Protein AF-A0A4R1V3K7-F1 (afdb_monomer_lite)

Radius of gyration: 15.87 Å; chains: 1; bounding box: 49×26×34 Å

Secondary structure (DSSP, 8-state):
-HHHHHHHHHHHHHHHHHHHHHGGGTS-SSHHHHHHHHHHHHHHHHHHTT-S----SSS--HHHHHHHHH-

pLDDT: mean 82.96, std 10.26, range [55.72, 92.88]

Structure (mmCIF, N/CA/C/O backbone):
data_AF-A0A4R1V3K7-F1
#
_entry.id   AF-A0A4R1V3K7-F1
#
loop_
_atom_site.group_PDB
_atom_site.id
_atom_site.type_symbol
_atom_site.label_atom_id
_atom_site.label_alt_id
_atom_site.label_comp_id
_atom_site.label_asym_id
_atom_site.label_entity_id
_atom_site.label_seq_id
_atom_site.pdbx_PDB_ins_code
_atom_site.Cartn_x
_atom_site.Cartn_y
_atom_site.Cartn_z
_atom_site.occupancy
_atom_site.B_iso_or_equiv
_atom_site.auth_seq_id
_atom_site.auth_comp_id
_atom_site.auth_asym_id
_atom_site.auth_atom_id
_atom_site.pdbx_PDB_model_num
ATOM 1 N N . MET A 1 1 ? 24.771 2.195 17.494 1.00 61.53 1 MET A N 1
ATOM 2 C CA . MET A 1 1 ? 24.368 1.610 16.187 1.00 61.53 1 MET A CA 1
ATOM 3 C C . MET A 1 1 ? 22.954 0.993 16.127 1.00 61.53 1 MET A C 1
ATOM 5 O O . MET A 1 1 ? 22.553 0.544 15.063 1.00 61.53 1 MET A O 1
ATOM 9 N N . ARG A 1 2 ? 22.132 1.021 17.192 1.00 63.78 2 ARG A N 1
ATOM 10 C CA . ARG A 1 2 ? 20.778 0.414 17.182 1.00 63.78 2 ARG A CA 1
ATOM 11 C C . ARG A 1 2 ? 19.745 1.117 16.286 1.00 63.78 2 ARG A C 1
ATOM 13 O O . ARG A 1 2 ? 18.888 0.454 15.715 1.00 63.78 2 ARG A O 1
ATOM 20 N N . GLN A 1 3 ? 19.841 2.438 16.135 1.00 72.56 3 GLN A N 1
ATOM 21 C CA . GLN A 1 3 ? 18.873 3.219 15.354 1.00 72.56 3 GLN A CA 1
ATOM 22 C C . GLN A 1 3 ? 18.893 2.867 13.857 1.00 72.56 3 GLN A C 1
ATOM 24 O O . GLN A 1 3 ? 17.840 2.694 13.252 1.00 72.56 3 GLN A O 1
ATOM 29 N N . SER A 1 4 ? 20.085 2.659 13.283 1.00 82.25 4 SER A N 1
ATOM 30 C CA . SER A 1 4 ? 20.245 2.260 11.875 1.00 82.25 4 SER A CA 1
ATOM 31 C C . SER A 1 4 ? 19.581 0.907 11.581 1.00 82.25 4 SER A C 1
ATOM 33 O O . SER A 1 4 ? 18.871 0.762 10.586 1.00 82.25 4 SER A O 1
ATOM 35 N N . GLN A 1 5 ? 19.714 -0.063 12.495 1.00 85.38 5 GLN A N 1
ATOM 36 C CA . GLN A 1 5 ? 19.073 -1.371 12.345 1.00 85.38 5 GLN A CA 1
ATOM 37 C C . GLN A 1 5 ? 17.545 -1.295 12.464 1.00 85.38 5 GLN A C 1
ATOM 39 O O . GLN A 1 5 ? 16.839 -1.990 11.739 1.00 85.38 5 GLN A O 1
ATOM 44 N N . TYR A 1 6 ? 17.022 -0.447 13.352 1.00 87.50 6 TYR A N 1
ATOM 45 C CA . TYR A 1 6 ? 15.579 -0.261 13.510 1.00 87.50 6 TYR A CA 1
ATOM 46 C C . TYR A 1 6 ? 14.929 0.341 12.256 1.00 87.50 6 TYR A C 1
ATOM 48 O O . TYR A 1 6 ? 13.912 -0.170 11.786 1.00 87.50 6 TYR A O 1
ATOM 56 N N . ILE A 1 7 ? 15.536 1.387 11.686 1.00 86.19 7 ILE A N 1
ATOM 57 C CA . ILE A 1 7 ? 15.044 2.019 10.453 1.00 86.19 7 ILE A CA 1
ATOM 58 C C . ILE A 1 7 ? 15.080 1.032 9.289 1.00 86.19 7 ILE A C 1
ATOM 60 O O . ILE A 1 7 ? 14.075 0.876 8.598 1.00 86.19 7 ILE A O 1
ATOM 64 N N . LYS A 1 8 ? 16.192 0.305 9.136 1.00 89.12 8 LYS A N 1
ATOM 65 C CA . LYS A 1 8 ? 16.327 -0.764 8.142 1.00 89.12 8 LYS A CA 1
ATOM 66 C C . LYS A 1 8 ? 15.199 -1.790 8.289 1.00 89.12 8 LYS A C 1
ATOM 68 O O . LYS A 1 8 ? 14.396 -1.957 7.383 1.00 89.12 8 LYS A O 1
ATOM 73 N N . ASN A 1 9 ? 15.012 -2.345 9.486 1.00 90.69 9 ASN A N 1
ATOM 74 C CA . ASN A 1 9 ? 13.954 -3.325 9.742 1.00 90.69 9 ASN A CA 1
ATOM 75 C C . ASN A 1 9 ? 12.541 -2.814 9.393 1.00 90.69 9 ASN A C 1
ATOM 77 O O . ASN A 1 9 ? 11.735 -3.588 8.874 1.00 90.69 9 ASN A O 1
ATOM 81 N N . ARG A 1 10 ? 12.229 -1.531 9.642 1.00 89.94 1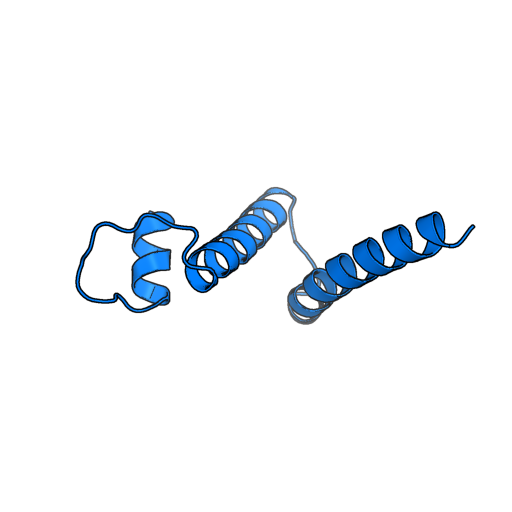0 ARG A N 1
ATOM 82 C CA . ARG A 1 10 ? 10.941 -0.932 9.243 1.00 89.94 10 ARG A CA 1
ATOM 83 C C . ARG A 1 10 ? 10.784 -0.858 7.725 1.00 89.94 10 ARG A C 1
ATOM 85 O O . ARG A 1 10 ? 9.723 -1.223 7.221 1.00 89.94 10 ARG A O 1
ATOM 92 N N . ILE A 1 11 ? 11.824 -0.426 7.014 1.00 88.75 11 ILE A N 1
ATOM 93 C CA . ILE A 1 11 ? 11.835 -0.348 5.546 1.00 88.75 11 ILE A CA 1
ATOM 94 C C . ILE A 1 11 ? 11.687 -1.752 4.942 1.00 88.75 11 ILE A C 1
ATOM 96 O O . ILE A 1 11 ? 10.813 -1.984 4.107 1.00 88.75 11 ILE A O 1
ATOM 100 N N . GLU A 1 12 ? 12.469 -2.727 5.416 1.00 92.50 12 GLU A N 1
ATOM 101 C CA . GLU A 1 12 ? 12.368 -4.124 4.981 1.00 92.50 12 GLU A CA 1
ATOM 102 C C . GLU A 1 12 ? 10.963 -4.706 5.190 1.00 92.50 12 GLU A C 1
ATOM 104 O O . GLU A 1 12 ? 10.468 -5.459 4.344 1.00 92.50 12 GLU A O 1
ATOM 109 N N . GLN A 1 13 ? 10.313 -4.386 6.312 1.00 92.25 13 GLN A N 1
ATOM 110 C CA . GLN A 1 13 ? 8.978 -4.890 6.625 1.00 92.25 13 GLN A CA 1
ATOM 111 C C . GLN A 1 13 ? 7.913 -4.309 5.692 1.00 92.25 13 GLN A C 1
ATOM 113 O O . GLN A 1 13 ? 7.034 -5.049 5.235 1.00 92.25 13 GLN A O 1
ATOM 118 N N . ASP A 1 14 ? 8.000 -3.016 5.392 1.00 87.31 14 ASP A N 1
ATOM 119 C CA . ASP A 1 14 ? 7.069 -2.353 4.485 1.00 87.31 14 ASP A CA 1
ATOM 120 C C . ASP A 1 14 ? 7.206 -2.897 3.055 1.00 87.31 14 ASP A C 1
ATOM 122 O O . ASP A 1 14 ? 6.242 -3.400 2.466 1.00 87.31 14 ASP A O 1
ATOM 126 N N . HIS A 1 15 ? 8.446 -3.003 2.567 1.00 89.62 15 HIS A N 1
ATOM 127 C CA . HIS A 1 15 ? 8.747 -3.662 1.298 1.00 89.62 15 HIS A CA 1
ATOM 128 C C . HIS A 1 15 ? 8.225 -5.103 1.250 1.00 89.62 15 HIS A C 1
ATOM 130 O O . HIS A 1 15 ? 7.718 -5.550 0.218 1.00 89.62 15 HIS A O 1
ATOM 136 N N . ARG A 1 16 ? 8.323 -5.859 2.352 1.00 92.88 16 ARG A N 1
ATOM 137 C CA . ARG A 1 16 ? 7.834 -7.245 2.416 1.00 92.88 16 ARG A CA 1
ATOM 138 C C . ARG A 1 16 ? 6.313 -7.321 2.248 1.00 92.88 16 ARG A C 1
ATOM 140 O O . ARG A 1 16 ? 5.836 -8.253 1.596 1.00 92.88 16 ARG A O 1
ATOM 147 N N . ARG A 1 17 ? 5.548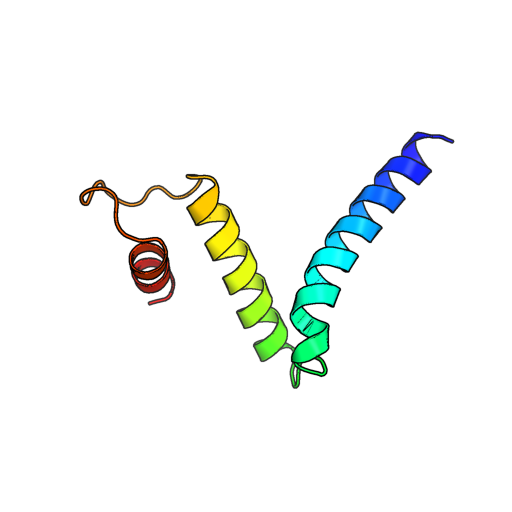 -6.361 2.783 1.00 89.38 17 ARG A N 1
ATOM 148 C CA . ARG A 1 17 ? 4.085 -6.294 2.597 1.00 89.38 17 ARG A CA 1
ATOM 149 C C . ARG A 1 17 ? 3.717 -6.064 1.135 1.00 89.38 17 ARG A C 1
ATOM 151 O O . ARG A 1 17 ? 2.902 -6.814 0.597 1.00 89.38 17 ARG A O 1
ATOM 158 N N . ILE A 1 18 ? 4.367 -5.096 0.494 1.00 87.75 18 ILE A N 1
ATOM 159 C CA . ILE A 1 18 ? 4.150 -4.760 -0.918 1.00 87.75 18 ILE A CA 1
ATOM 160 C C . ILE A 1 18 ? 4.538 -5.949 -1.813 1.00 87.75 18 ILE A C 1
ATOM 162 O O . ILE A 1 18 ? 3.720 -6.438 -2.594 1.00 87.75 18 ILE A O 1
ATOM 166 N N . LYS A 1 19 ? 5.734 -6.525 -1.619 1.00 89.50 19 LYS A N 1
ATOM 167 C CA . LYS A 1 19 ? 6.198 -7.704 -2.374 1.00 89.50 19 LYS A CA 1
ATOM 168 C C . LYS A 1 19 ? 5.254 -8.899 -2.237 1.00 89.50 19 LYS A C 1
ATOM 170 O O . LYS A 1 19 ? 5.026 -9.594 -3.222 1.00 89.50 19 LYS A O 1
ATOM 175 N N . ARG A 1 20 ? 4.673 -9.141 -1.054 1.00 91.81 20 ARG A N 1
ATOM 176 C CA . ARG A 1 20 ? 3.720 -10.247 -0.843 1.00 91.81 20 ARG A CA 1
ATOM 177 C C . ARG A 1 20 ? 2.444 -10.092 -1.678 1.00 91.81 20 ARG A C 1
ATOM 179 O O . ARG A 1 20 ? 1.916 -11.100 -2.133 1.00 91.81 20 ARG A O 1
ATOM 186 N N . ARG A 1 21 ? 1.963 -8.862 -1.889 1.00 88.56 21 ARG A N 1
ATOM 187 C CA . ARG A 1 21 ? 0.792 -8.574 -2.737 1.00 88.56 21 ARG A CA 1
ATOM 188 C C . ARG A 1 21 ? 1.110 -8.674 -4.229 1.00 88.56 21 ARG A C 1
ATOM 190 O O . ARG A 1 21 ? 0.288 -9.186 -4.973 1.00 88.56 21 ARG A O 1
ATOM 197 N N . ILE A 1 22 ? 2.300 -8.237 -4.641 1.00 88.50 22 ILE A N 1
ATOM 198 C CA . ILE A 1 22 ? 2.718 -8.211 -6.053 1.00 88.50 22 ILE A CA 1
ATOM 199 C C . ILE A 1 22 ? 3.138 -9.591 -6.567 1.00 88.50 22 ILE A C 1
ATOM 201 O O . ILE A 1 22 ? 2.952 -9.893 -7.740 1.00 88.50 22 ILE A O 1
ATOM 205 N N . ARG A 1 23 ? 3.708 -10.451 -5.715 1.00 89.69 23 ARG A N 1
ATOM 206 C CA . ARG A 1 23 ? 4.236 -11.765 -6.119 1.00 89.69 23 ARG A CA 1
ATOM 207 C C . ARG A 1 23 ? 3.253 -12.645 -6.919 1.00 89.69 23 ARG A C 1
ATOM 209 O O . ARG A 1 23 ? 3.707 -13.202 -7.914 1.00 89.69 23 ARG A O 1
ATOM 216 N N . PRO A 1 24 ? 1.950 -12.749 -6.582 1.00 90.62 24 PRO A N 1
ATOM 217 C CA . PRO A 1 24 ? 0.983 -13.464 -7.426 1.00 90.62 24 PRO A CA 1
ATOM 218 C C . PRO A 1 24 ? 0.644 -12.757 -8.752 1.00 90.62 24 PRO A C 1
ATOM 220 O O . PRO A 1 24 ? 0.123 -13.399 -9.653 1.00 90.62 24 PRO A O 1
ATOM 223 N N . MET A 1 25 ? 0.940 -11.461 -8.897 1.00 87.75 25 MET A N 1
ATOM 224 C CA . MET A 1 25 ? 0.676 -10.665 -10.107 1.00 87.75 25 MET A CA 1
ATOM 225 C C . MET A 1 25 ? 1.825 -10.725 -11.133 1.00 87.75 25 MET A C 1
ATOM 227 O O . MET A 1 25 ? 1.725 -10.105 -12.186 1.00 87.75 25 MET A O 1
ATOM 231 N N . LEU A 1 26 ? 2.916 -11.448 -10.829 1.00 86.38 26 LEU A N 1
ATOM 232 C CA . LEU A 1 26 ? 4.156 -11.505 -11.625 1.00 86.38 26 LEU A CA 1
ATOM 233 C C . LEU A 1 26 ? 4.841 -10.139 -11.837 1.00 86.38 26 LEU A C 1
ATOM 235 O O . LEU A 1 26 ? 5.621 -9.968 -12.770 1.00 86.38 26 LEU A O 1
ATOM 239 N N . GLY A 1 27 ? 4.602 -9.175 -10.943 1.00 85.19 27 GLY A N 1
ATOM 240 C CA . GLY A 1 27 ? 5.137 -7.816 -11.066 1.00 85.19 27 GLY A CA 1
ATOM 241 C C . GLY A 1 27 ? 4.152 -6.828 -11.693 1.00 85.19 27 GLY A C 1
ATOM 242 O O . GLY A 1 27 ? 2.990 -7.141 -11.937 1.00 85.19 27 GLY A O 1
ATOM 243 N N . PHE A 1 28 ? 4.618 -5.600 -11.923 1.00 87.62 28 PHE A N 1
ATOM 244 C CA . PHE A 1 28 ? 3.847 -4.568 -12.616 1.00 87.62 28 PHE A CA 1
ATOM 245 C C . PHE A 1 28 ? 4.292 -4.477 -14.074 1.00 87.62 28 PHE A C 1
ATOM 247 O O . PHE A 1 28 ? 5.488 -4.445 -14.352 1.00 87.62 28 PHE A O 1
ATOM 254 N N . LYS A 1 29 ? 3.335 -4.393 -15.004 1.00 87.50 29 LYS A N 1
ATOM 255 C CA . LYS A 1 29 ? 3.623 -4.244 -16.442 1.00 87.50 29 LYS A CA 1
ATOM 256 C C . LYS A 1 29 ? 4.076 -2.830 -16.828 1.00 87.50 29 LYS A C 1
ATOM 258 O O . LYS A 1 29 ? 4.722 -2.661 -17.853 1.00 87.50 29 LYS A O 1
ATOM 263 N N . SER A 1 30 ? 3.722 -1.818 -16.035 1.00 91.56 30 SER A N 1
ATOM 264 C CA . SER A 1 30 ? 4.092 -0.419 -16.262 1.00 91.56 30 SER A CA 1
ATOM 265 C C . SER A 1 30 ? 4.150 0.357 -14.944 1.00 91.56 30 SER A C 1
ATOM 267 O O . SER A 1 30 ? 3.562 -0.057 -13.939 1.00 91.56 30 SER A O 1
ATOM 269 N N . LEU A 1 31 ? 4.823 1.512 -14.958 1.00 90.00 31 LEU A N 1
ATOM 270 C CA . LEU A 1 31 ? 4.853 2.433 -13.817 1.00 90.00 31 LEU A CA 1
ATOM 271 C C . LEU A 1 31 ? 3.463 2.991 -13.491 1.00 90.00 31 LEU A C 1
ATOM 273 O O . LEU A 1 31 ? 3.132 3.139 -12.320 1.00 90.00 31 LEU A O 1
ATOM 277 N N . ALA A 1 32 ? 2.629 3.230 -14.506 1.00 92.75 32 ALA A N 1
ATOM 278 C CA . ALA A 1 32 ? 1.253 3.679 -14.310 1.00 92.75 32 ALA A CA 1
ATOM 279 C C . ALA A 1 32 ? 0.425 2.633 -13.544 1.00 92.75 32 ALA A C 1
ATOM 281 O O . ALA A 1 32 ? -0.266 2.966 -12.583 1.00 92.75 32 ALA A O 1
ATOM 282 N N . SER A 1 33 ? 0.550 1.351 -13.908 1.00 90.06 33 SER A N 1
ATOM 283 C CA . SER A 1 33 ? -0.114 0.260 -13.186 1.00 90.06 33 SER A CA 1
ATOM 284 C C . SER A 1 33 ? 0.418 0.105 -11.759 1.00 90.06 33 SER A C 1
ATOM 286 O O . SER A 1 33 ? -0.359 -0.160 -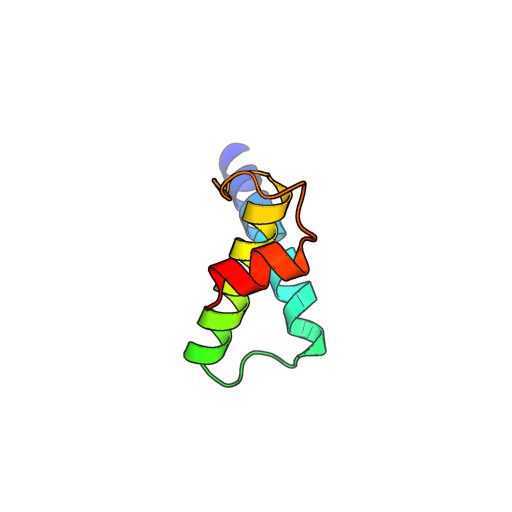10.845 1.00 90.06 33 SER A O 1
ATOM 288 N N . ALA A 1 34 ? 1.726 0.289 -11.554 1.00 90.50 34 ALA A N 1
ATOM 289 C CA . ALA A 1 34 ? 2.323 0.273 -10.221 1.00 90.50 34 ALA A CA 1
ATOM 290 C C . ALA A 1 34 ? 1.755 1.396 -9.342 1.00 90.50 34 ALA A C 1
ATOM 292 O O . ALA A 1 34 ? 1.326 1.130 -8.221 1.00 90.50 34 ALA A O 1
ATOM 293 N N . ALA A 1 35 ? 1.700 2.622 -9.869 1.00 92.31 35 ALA A N 1
ATOM 294 C CA . ALA A 1 35 ? 1.162 3.780 -9.168 1.00 92.31 35 ALA A CA 1
ATOM 295 C C . ALA A 1 35 ? -0.305 3.562 -8.773 1.00 92.31 35 ALA A C 1
ATOM 297 O O . ALA A 1 35 ? -0.625 3.685 -7.598 1.00 92.31 35 ALA A O 1
ATOM 298 N N . ALA A 1 36 ? -1.160 3.141 -9.711 1.00 90.69 36 ALA A N 1
ATOM 299 C CA . ALA A 1 36 ? -2.580 2.888 -9.448 1.00 90.69 36 ALA A CA 1
ATOM 300 C C . ALA A 1 36 ? -2.820 1.794 -8.387 1.00 90.69 36 ALA A C 1
ATOM 302 O O . ALA A 1 36 ? -3.725 1.896 -7.560 1.00 90.69 36 ALA A O 1
ATOM 303 N N . ILE A 1 37 ? -2.008 0.731 -8.387 1.00 89.38 37 ILE A N 1
ATOM 304 C CA . ILE A 1 37 ? -2.136 -0.343 -7.392 1.00 89.38 37 ILE A CA 1
ATOM 305 C C . ILE A 1 37 ? -1.655 0.127 -6.017 1.00 89.38 37 ILE A C 1
ATOM 307 O O . ILE A 1 37 ? -2.297 -0.177 -5.010 1.00 89.38 37 ILE A O 1
ATOM 311 N N . LEU A 1 38 ? -0.538 0.856 -5.954 1.00 90.12 38 LEU A N 1
ATOM 312 C CA . LEU A 1 38 ? -0.014 1.384 -4.696 1.00 90.12 38 LEU A CA 1
ATOM 313 C C . LEU A 1 38 ? -0.987 2.393 -4.071 1.00 90.12 38 LEU A C 1
ATOM 315 O O . LEU A 1 38 ? -1.312 2.243 -2.894 1.00 90.12 38 LEU A O 1
ATOM 319 N N . THR A 1 39 ? -1.539 3.322 -4.858 1.00 91.06 39 THR A N 1
ATOM 320 C CA . THR A 1 39 ? -2.546 4.280 -4.371 1.00 91.06 39 THR A CA 1
ATOM 321 C C . THR A 1 39 ? -3.818 3.580 -3.899 1.00 91.06 39 THR A C 1
ATOM 323 O O . THR A 1 39 ? -4.350 3.923 -2.847 1.00 91.06 39 THR A O 1
ATOM 326 N N . GLY A 1 40 ? -4.279 2.535 -4.596 1.00 90.44 40 GLY A N 1
ATOM 327 C CA . GLY A 1 40 ? -5.417 1.727 -4.146 1.00 90.44 40 GLY A CA 1
ATOM 328 C C . GLY A 1 40 ? -5.164 1.007 -2.812 1.00 90.44 40 GLY A C 1
ATOM 329 O O . GLY A 1 40 ? -6.046 0.953 -1.951 1.00 90.44 40 GLY A O 1
ATOM 330 N N . ILE A 1 41 ? -3.950 0.482 -2.599 1.00 88.81 41 ILE A N 1
ATOM 331 C CA . ILE A 1 41 ? -3.551 -0.138 -1.324 1.00 88.81 41 ILE A CA 1
ATOM 332 C C . ILE A 1 41 ? -3.545 0.900 -0.194 1.00 88.81 41 ILE A C 1
ATOM 334 O O . ILE A 1 41 ? -4.041 0.613 0.899 1.00 88.81 41 ILE A O 1
ATOM 338 N N . GLU A 1 42 ? -3.010 2.094 -0.448 1.00 89.44 42 GLU A N 1
ATOM 339 C CA . GLU A 1 42 ? -3.000 3.200 0.514 1.00 89.44 42 GLU A CA 1
ATOM 340 C C . GLU A 1 42 ? -4.416 3.672 0.851 1.00 89.44 42 GLU A C 1
ATOM 342 O O . GLU A 1 42 ? -4.744 3.813 2.029 1.00 89.44 42 GLU A O 1
ATOM 347 N N . LEU A 1 43 ? -5.283 3.816 -0.154 1.00 89.12 43 LEU A N 1
ATOM 348 C CA . LEU A 1 43 ? -6.681 4.209 0.014 1.00 89.12 43 LEU A CA 1
ATOM 349 C C . LEU A 1 43 ? -7.434 3.249 0.940 1.00 89.12 43 LEU A C 1
ATOM 351 O O . LEU A 1 43 ? -8.049 3.674 1.918 1.00 89.12 43 LEU A O 1
ATOM 355 N N . ILE A 1 44 ? -7.317 1.940 0.699 1.00 88.06 44 ILE A N 1
ATOM 356 C CA . ILE A 1 44 ? -7.918 0.917 1.567 1.00 88.06 44 ILE A CA 1
ATOM 357 C C . ILE A 1 44 ? -7.368 1.022 2.994 1.00 88.06 44 ILE A C 1
ATOM 359 O O . ILE A 1 44 ? -8.111 0.854 3.962 1.00 88.06 44 ILE A O 1
ATOM 363 N N . HIS A 1 45 ? -6.072 1.289 3.153 1.00 88.00 45 HIS A N 1
ATOM 364 C CA . HIS A 1 45 ? -5.456 1.421 4.472 1.00 88.00 45 HIS A CA 1
ATOM 365 C C . HIS A 1 45 ? -5.960 2.654 5.230 1.00 88.00 45 HIS A C 1
ATOM 367 O O . HIS A 1 45 ? -6.208 2.560 6.432 1.00 88.00 45 HIS A O 1
ATOM 373 N N . MET A 1 46 ? -6.161 3.779 4.540 1.00 88.31 46 MET A N 1
ATOM 374 C CA . MET A 1 46 ? -6.723 5.006 5.116 1.00 88.31 46 MET A CA 1
ATOM 375 C C . MET A 1 46 ? -8.190 4.828 5.525 1.00 88.31 46 MET A C 1
ATOM 377 O O . MET A 1 46 ? -8.555 5.199 6.642 1.00 88.31 46 MET A O 1
ATOM 381 N N . ILE A 1 47 ? -8.997 4.170 4.681 1.00 85.56 47 ILE A N 1
ATOM 382 C CA . ILE A 1 47 ? -10.387 3.796 4.991 1.00 85.56 47 ILE A CA 1
ATOM 383 C C . ILE A 1 47 ? -10.439 2.928 6.255 1.00 85.56 47 ILE A C 1
ATOM 385 O O . ILE A 1 47 ? -11.154 3.238 7.204 1.00 85.56 47 ILE A O 1
ATOM 389 N N . ARG A 1 48 ? -9.620 1.869 6.329 1.00 85.31 48 ARG A N 1
ATOM 390 C CA . ARG A 1 48 ? -9.594 0.961 7.494 1.00 85.31 48 ARG A CA 1
ATOM 391 C C . ARG A 1 48 ? -9.147 1.633 8.789 1.00 85.31 48 ARG A C 1
ATOM 393 O O . ARG A 1 48 ? -9.479 1.137 9.861 1.00 85.31 48 ARG A O 1
ATOM 400 N N . LYS A 1 49 ? -8.365 2.709 8.702 1.00 87.19 49 LYS A N 1
ATOM 401 C CA . LYS A 1 49 ? -7.919 3.489 9.862 1.00 87.19 49 LYS A CA 1
ATOM 402 C C . LYS A 1 49 ? -8.910 4.575 10.285 1.00 87.19 49 LYS A C 1
ATOM 404 O O . LYS A 1 49 ? -8.634 5.246 11.274 1.00 87.19 49 LYS A O 1
ATOM 409 N N . GLY A 1 50 ? -10.000 4.789 9.545 1.00 81.75 50 GLY A N 1
ATOM 410 C CA . GLY A 1 50 ? -10.907 5.912 9.792 1.00 81.75 50 GLY A CA 1
ATOM 411 C C . GLY A 1 50 ? -10.242 7.274 9.574 1.00 81.75 50 GLY A C 1
ATOM 412 O O . GLY A 1 50 ? -10.655 8.263 10.162 1.00 81.75 50 GLY A O 1
ATOM 413 N N . GLN A 1 51 ? -9.185 7.332 8.756 1.00 82.75 51 GLN A N 1
ATOM 414 C CA . GLN A 1 51 ? -8.483 8.583 8.432 1.00 82.75 51 GLN A CA 1
ATOM 415 C C . GLN A 1 51 ? -9.205 9.397 7.349 1.00 82.75 51 GLN A C 1
ATOM 417 O O . GLN A 1 51 ? -8.756 10.483 6.998 1.00 82.75 51 GLN A O 1
ATOM 422 N N . MET A 1 52 ? -10.304 8.864 6.815 1.00 73.00 52 MET A N 1
ATOM 423 C CA . MET A 1 52 ? -11.112 9.490 5.780 1.00 73.00 52 MET A CA 1
ATOM 424 C C 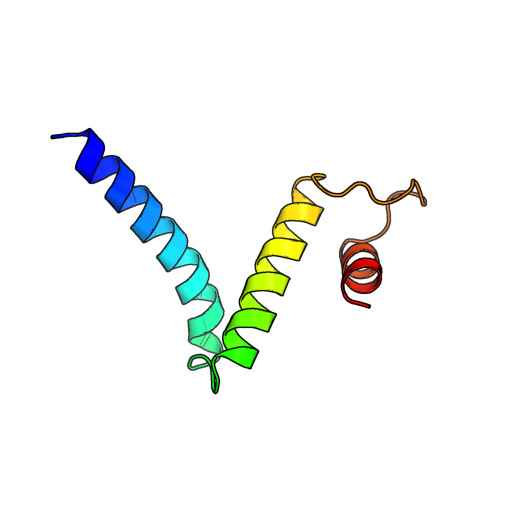. MET A 1 52 ? -12.349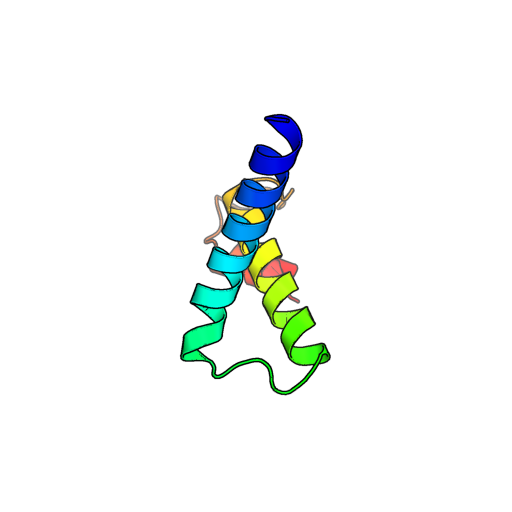 10.129 6.400 1.00 73.00 52 MET A C 1
ATOM 426 O O . MET A 1 52 ? -13.126 9.457 7.076 1.00 73.00 52 MET A O 1
ATOM 430 N N . LEU A 1 53 ? -12.543 11.419 6.129 1.00 63.00 53 LEU A N 1
ATOM 431 C CA . LEU A 1 53 ? -13.788 12.131 6.404 1.00 63.00 53 LEU A CA 1
ATOM 432 C C . LEU A 1 53 ? -14.816 11.730 5.338 1.00 63.00 53 LEU A C 1
ATOM 434 O O . LEU A 1 53 ? -15.034 12.455 4.371 1.00 63.00 53 LEU A O 1
ATOM 438 N N . VAL A 1 54 ? -15.404 10.542 5.473 1.00 62.19 54 VAL A N 1
ATOM 439 C CA . VAL A 1 54 ? -16.574 10.177 4.666 1.00 62.19 54 VAL A CA 1
ATOM 440 C C . VAL A 1 54 ? -17.785 10.850 5.322 1.00 62.19 54 VAL A C 1
ATOM 442 O O . VAL A 1 54 ? -18.011 10.603 6.509 1.00 62.19 54 VAL A O 1
ATOM 445 N N . PRO A 1 55 ? -18.535 11.721 4.618 1.00 57.44 55 PRO A N 1
ATOM 446 C CA . PRO A 1 55 ? -19.739 12.325 5.176 1.00 57.44 55 PRO A CA 1
ATOM 447 C C . PRO A 1 55 ? -20.690 11.222 5.646 1.00 57.44 55 PRO A C 1
ATOM 449 O O . PRO A 1 55 ? -20.903 10.237 4.934 1.00 57.44 55 PRO A O 1
ATOM 452 N N . ASP A 1 56 ? -21.184 11.386 6.874 1.00 57.62 56 ASP A N 1
ATOM 453 C CA . ASP A 1 56 ? -21.920 10.391 7.654 1.00 57.62 56 ASP A CA 1
ATOM 454 C C . ASP A 1 56 ? -23.120 9.846 6.870 1.00 57.62 56 ASP A C 1
ATOM 456 O O . ASP A 1 56 ? -24.205 10.420 6.815 1.00 57.62 56 ASP A O 1
ATOM 460 N N . THR A 1 57 ? -22.882 8.737 6.186 1.00 55.72 57 THR A N 1
ATOM 461 C CA . THR A 1 57 ? -23.862 8.003 5.395 1.00 55.72 57 THR A CA 1
ATOM 462 C C . THR A 1 57 ? -23.889 6.598 5.955 1.00 55.72 57 THR A C 1
ATOM 464 O O . THR A 1 57 ? -23.363 5.680 5.346 1.00 55.72 57 THR A O 1
ATOM 467 N N . GLN A 1 58 ? -24.428 6.448 7.170 1.00 57.94 58 GLN A N 1
ATOM 468 C CA . GLN A 1 58 ? -24.716 5.158 7.808 1.00 57.94 58 GLN A CA 1
ATOM 469 C C . GLN A 1 58 ? -23.651 4.079 7.542 1.00 57.94 58 GLN A C 1
ATOM 471 O O . GLN A 1 58 ? -23.869 3.166 6.753 1.00 57.94 58 GLN A O 1
ATOM 476 N N . ASN A 1 59 ? -22.490 4.192 8.190 1.00 62.28 59 ASN A N 1
ATOM 477 C CA . ASN A 1 59 ? -21.460 3.145 8.259 1.00 62.28 59 ASN A CA 1
ATOM 478 C C . ASN A 1 59 ? -21.269 2.333 6.945 1.00 62.28 59 ASN A C 1
ATOM 480 O O . ASN A 1 59 ? -21.509 1.119 6.915 1.00 62.28 59 ASN A O 1
ATOM 484 N N . PRO A 1 60 ? -20.890 2.987 5.829 1.00 68.19 60 PRO A N 1
ATOM 485 C CA . PRO A 1 60 ? -20.908 2.352 4.520 1.00 68.19 60 PRO A CA 1
ATOM 486 C C . PRO A 1 60 ? -19.879 1.223 4.448 1.00 68.19 60 PRO A C 1
ATOM 488 O O . PRO A 1 60 ? -18.806 1.300 5.049 1.00 68.19 60 PRO A O 1
ATOM 491 N N . SER A 1 61 ? -20.173 0.164 3.688 1.00 80.94 61 SER A N 1
ATOM 492 C CA . SER A 1 61 ? -19.219 -0.936 3.497 1.00 80.94 61 SER A CA 1
ATOM 493 C C . SER A 1 61 ? -17.888 -0.425 2.921 1.00 80.94 61 SER A C 1
ATOM 495 O O . SER A 1 61 ? -17.866 0.534 2.149 1.00 80.94 61 SER A O 1
ATOM 497 N N . LEU A 1 62 ? -16.768 -1.082 3.247 1.00 81.31 62 LEU A N 1
ATOM 498 C CA . LEU A 1 62 ? -15.434 -0.681 2.770 1.00 81.31 62 LEU A CA 1
ATOM 499 C C . LEU A 1 62 ? -15.378 -0.537 1.242 1.00 81.31 62 LEU A C 1
ATOM 501 O O . LEU A 1 62 ? -14.738 0.380 0.740 1.00 81.31 62 LEU A O 1
ATOM 505 N N . GLY A 1 63 ? -16.064 -1.418 0.509 1.00 82.19 63 GLY A N 1
ATOM 506 C CA . GLY A 1 63 ? -16.148 -1.341 -0.951 1.00 82.19 63 GLY A CA 1
ATOM 50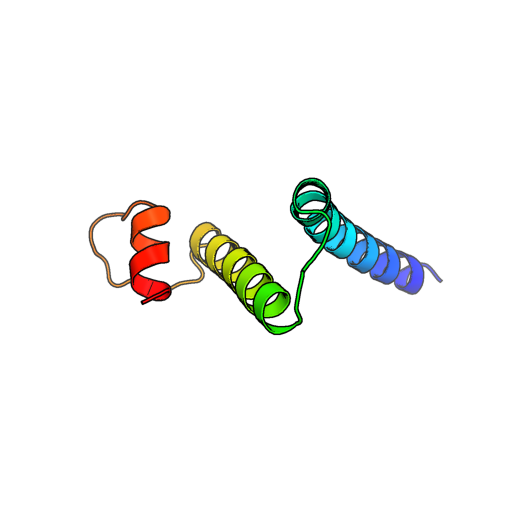7 C C . GLY A 1 63 ? -16.938 -0.126 -1.438 1.00 82.19 63 GLY A C 1
ATOM 508 O O . GLY A 1 63 ? -16.546 0.500 -2.415 1.00 82.19 63 GLY A O 1
ATOM 509 N N . HIS A 1 64 ? -18.007 0.254 -0.734 1.00 81.94 64 HIS A N 1
ATOM 510 C CA . HIS A 1 64 ? -18.760 1.465 -1.055 1.00 81.94 64 HIS A CA 1
ATOM 511 C C . HIS A 1 64 ? -17.923 2.725 -0.799 1.00 81.94 64 HIS A C 1
ATOM 513 O O . HIS A 1 64 ? -17.823 3.574 -1.677 1.00 81.94 64 HIS A O 1
ATOM 519 N N . GLN A 1 65 ? -17.233 2.793 0.347 1.00 82.38 65 GLN A N 1
ATOM 520 C CA . GLN A 1 65 ? -16.292 3.879 0.653 1.00 82.38 65 GLN A CA 1
ATOM 521 C C . GLN A 1 65 ? -15.158 3.964 -0.372 1.00 82.38 65 GLN A C 1
ATOM 523 O O . GLN A 1 65 ? -14.777 5.052 -0.785 1.00 82.38 65 GLN A O 1
ATOM 528 N N . PHE A 1 66 ? -14.640 2.817 -0.813 1.00 83.75 66 PHE A N 1
ATOM 529 C CA . PHE A 1 66 ? -13.619 2.763 -1.852 1.00 83.75 66 PHE A CA 1
ATOM 530 C C . PHE A 1 66 ? -14.138 3.313 -3.185 1.00 83.75 66 PHE A C 1
ATOM 532 O O . PHE A 1 66 ? -13.489 4.168 -3.771 1.00 83.75 66 PHE A O 1
ATOM 539 N N . ASN A 1 67 ? -15.315 2.875 -3.640 1.00 84.44 67 ASN A N 1
ATOM 540 C CA . ASN A 1 67 ? -15.876 3.316 -4.919 1.00 84.44 67 ASN A CA 1
ATOM 541 C C . ASN A 1 67 ? -16.205 4.813 -4.936 1.00 84.44 67 ASN A C 1
ATOM 543 O O . ASN A 1 67 ? -15.975 5.460 -5.949 1.00 84.44 67 ASN A O 1
ATOM 547 N N . LEU A 1 68 ? -16.696 5.369 -3.824 1.00 81.88 68 LEU A N 1
ATOM 548 C CA . LEU A 1 68 ? -16.962 6.807 -3.706 1.00 81.88 68 LEU A CA 1
ATOM 549 C C . LEU A 1 68 ? -15.691 7.663 -3.806 1.00 81.88 68 LEU A C 1
ATOM 551 O O . LEU A 1 68 ? -15.767 8.808 -4.229 1.00 81.88 68 LEU A O 1
ATOM 555 N N . LEU A 1 69 ? -14.542 7.121 -3.396 1.00 77.19 69 LEU A N 1
ATOM 556 C CA . LEU A 1 69 ? -13.258 7.830 -3.389 1.00 77.19 69 LEU A CA 1
ATOM 557 C C . LEU A 1 69 ? -12.396 7.538 -4.623 1.00 77.19 69 LEU A C 1
ATOM 559 O O . LEU A 1 69 ? -11.424 8.245 -4.868 1.00 77.19 69 LEU A O 1
ATOM 563 N N . ALA A 1 70 ? -12.710 6.471 -5.355 1.00 75.31 70 ALA A N 1
ATOM 564 C CA . ALA A 1 70 ? -12.000 6.062 -6.561 1.00 75.31 70 ALA A CA 1
ATOM 565 C C . ALA A 1 70 ? -12.655 6.574 -7.861 1.00 75.31 70 ALA A C 1
ATOM 567 O O . ALA A 1 70 ? -12.068 6.373 -8.926 1.00 75.31 70 ALA A O 1
ATOM 568 N N . ALA A 1 71 ? -13.854 7.169 -7.773 1.00 65.88 71 ALA A N 1
ATOM 569 C CA . ALA A 1 71 ? -14.577 7.824 -8.870 1.00 65.88 71 ALA A CA 1
ATOM 570 C C . ALA A 1 71 ? -14.029 9.230 -9.152 1.00 65.88 71 ALA A C 1
ATOM 572 O O . ALA A 1 71 ? -13.961 9.583 -10.350 1.00 65.88 71 ALA A O 1
#

Sequence (71 aa):
MRQSQYIKNRIEQDHRRIKRRIRPMLGFKSLASAAAILTGIELIHMIRKGQMLVPDTQNPSLGHQFNLLAA

Foldseek 3Di:
DVVVVVVVVVVVVVVVVVCVVCVVVVHDPDPVRVVVVVVLVVQLVCLVVVVDPDPPDPPDDSVVSSVVVVD